Protein AF-A0A950LFS1-F1 (afdb_monomer_lite)

pLDDT: mean 79.21, std 13.59, range [37.94, 91.94]

Sequence (141 aa):
MPGLRPQPICFVEDFALILSGLWSAIAPWGPKAGADQPIVAQAMKRVNRLRLRFLALVAAFRAGRLRPPRPARHGSGAKGNRPKPVRLPSKFGWMLRYGSEVACRRSQLEHWLTTDADAAAFIAEVPQSRRILRPLCHMLG

Radius of gyration: 17.18 Å; chains: 1; bounding box: 36×44×48 Å

Foldseek 3Di:
DPDDDQQDPPLLVLVVVLLVLLLVLLVVCCVVVVVCNLQSVVVSVLSVVLNVVLVVCVVCVSVVNNDDPDPPPPPPDDPDPDPDRDDHDQAFQQLPVSDVSLLVSLVSVVCSCPPPPSNVVCCVVDVVNVVSCVVVNRNRD

Structure (mmCIF, N/CA/C/O backbone):
data_AF-A0A950LFS1-F1
#
_entry.id   AF-A0A950LFS1-F1
#
loop_
_atom_site.group_PDB
_atom_site.id
_atom_site.type_symbol
_atom_site.label_atom_id
_atom_site.label_alt_id
_atom_site.label_comp_id
_atom_site.label_asym_id
_atom_site.label_entity_id
_atom_site.label_seq_id
_atom_site.pdbx_PDB_ins_code
_atom_site.Cartn_x
_atom_site.Cartn_y
_atom_site.Cartn_z
_atom_site.occupancy
_atom_site.B_iso_or_equiv
_atom_site.auth_seq_id
_atom_site.auth_comp_id
_atom_site.auth_asym_id
_atom_site.auth_atom_id
_atom_site.pdbx_PDB_model_num
ATOM 1 N N . MET A 1 1 ? -16.156 4.025 27.389 1.00 37.94 1 MET A N 1
ATOM 2 C CA . MET A 1 1 ? -16.332 3.189 26.183 1.00 37.94 1 MET A CA 1
ATOM 3 C C . MET A 1 1 ? -16.557 4.129 25.005 1.00 37.94 1 MET A C 1
ATOM 5 O O . MET A 1 1 ? -17.670 4.623 24.880 1.00 37.94 1 MET A O 1
ATOM 9 N N . PRO A 1 2 ? -15.529 4.499 24.221 1.00 44.12 2 PRO A N 1
ATOM 10 C CA . PRO A 1 2 ? -15.734 5.365 23.065 1.00 44.12 2 PRO A CA 1
ATOM 11 C C . PRO A 1 2 ? -16.446 4.551 21.982 1.00 44.12 2 PRO A C 1
ATOM 13 O O . PRO A 1 2 ? -15.994 3.464 21.628 1.00 44.12 2 PRO A O 1
ATOM 16 N N . GLY A 1 3 ? -17.595 5.043 21.521 1.00 42.25 3 GLY A N 1
ATOM 17 C CA . GLY A 1 3 ? -18.412 4.378 20.513 1.00 42.25 3 GLY A CA 1
ATOM 18 C C . GLY A 1 3 ? -17.652 4.226 19.200 1.00 42.25 3 GLY A C 1
ATOM 19 O O . GLY A 1 3 ? -17.192 5.216 18.631 1.00 42.25 3 GLY A O 1
ATOM 20 N N . LEU A 1 4 ? -17.547 2.984 18.715 1.00 49.19 4 LEU A N 1
ATOM 21 C CA . LEU A 1 4 ? -17.155 2.704 17.340 1.00 49.19 4 LEU A CA 1
ATOM 22 C C . LEU A 1 4 ? -18.187 3.365 16.424 1.00 49.19 4 LEU A C 1
ATOM 24 O O . LEU A 1 4 ? -19.283 2.837 16.232 1.00 49.19 4 LEU A O 1
ATOM 28 N N . ARG A 1 5 ? -17.844 4.523 15.853 1.00 52.50 5 ARG A N 1
ATOM 29 C CA . ARG A 1 5 ? -18.562 4.998 14.673 1.00 52.50 5 ARG A CA 1
ATOM 30 C C . ARG A 1 5 ? -18.397 3.929 13.587 1.00 52.50 5 ARG A C 1
ATOM 32 O O . ARG A 1 5 ? -17.291 3.399 13.438 1.00 52.50 5 ARG A O 1
ATOM 39 N N . PRO A 1 6 ? -19.456 3.577 12.842 1.00 51.97 6 PRO A N 1
ATOM 40 C CA . PRO A 1 6 ? -19.291 2.786 11.635 1.00 51.97 6 PRO A CA 1
ATOM 41 C C . PRO A 1 6 ? -18.352 3.567 10.712 1.00 51.97 6 PRO A C 1
ATOM 43 O O . PRO A 1 6 ? -18.730 4.604 10.177 1.00 51.97 6 PRO A O 1
ATOM 46 N N . GLN A 1 7 ? -17.100 3.115 10.607 1.00 57.00 7 GLN A N 1
ATOM 47 C CA . GLN A 1 7 ? -16.108 3.771 9.761 1.00 57.00 7 GLN A CA 1
ATOM 48 C C . GLN A 1 7 ? -16.649 3.805 8.326 1.00 57.00 7 GLN A C 1
ATOM 50 O O . GLN A 1 7 ? -17.068 2.744 7.833 1.00 57.00 7 GLN A O 1
ATOM 55 N N . PRO A 1 8 ? -16.646 4.960 7.646 1.00 56.38 8 PRO A N 1
ATOM 56 C CA . PRO A 1 8 ? -17.208 5.069 6.312 1.00 56.38 8 PRO A CA 1
ATOM 57 C C . PRO A 1 8 ? -16.494 4.130 5.335 1.00 56.38 8 PRO A C 1
ATOM 59 O O . PRO A 1 8 ? -15.332 3.745 5.492 1.00 56.38 8 PRO A O 1
ATOM 62 N N . ILE A 1 9 ? -17.239 3.680 4.329 1.00 65.06 9 ILE A N 1
ATOM 63 C CA . ILE A 1 9 ? -16.762 2.725 3.322 1.00 65.06 9 ILE A CA 1
ATOM 64 C C . ILE A 1 9 ? -15.709 3.385 2.403 1.00 65.06 9 ILE A C 1
ATOM 66 O O . ILE A 1 9 ? -14.797 2.697 1.942 1.00 65.06 9 ILE A O 1
ATOM 70 N N . CYS A 1 10 ? -15.761 4.717 2.288 1.00 74.50 10 CYS A N 1
ATOM 71 C CA . CYS A 1 10 ? -1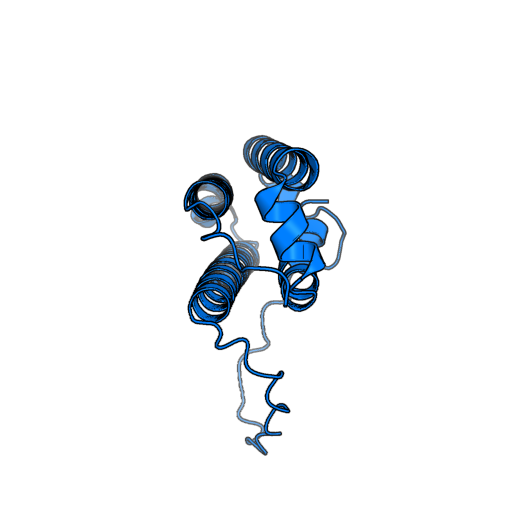4.988 5.562 1.375 1.00 74.50 10 CYS A CA 1
ATOM 72 C C . CYS A 1 10 ? -13.466 5.355 1.456 1.00 74.50 10 CYS A C 1
ATOM 74 O O . CYS A 1 10 ? -12.857 4.965 0.464 1.00 74.50 10 CYS A O 1
ATOM 76 N N . PHE A 1 11 ? -12.847 5.472 2.641 1.00 83.25 11 PHE A N 1
ATOM 77 C CA . PHE A 1 11 ? -11.377 5.424 2.749 1.00 83.25 11 PHE A CA 1
ATOM 78 C C . PHE A 1 11 ? -10.767 4.091 2.267 1.00 83.25 11 PHE A C 1
ATOM 80 O O . PHE A 1 11 ? -9.619 4.024 1.822 1.00 83.25 11 PHE A O 1
ATOM 87 N N . VAL A 1 12 ? -11.530 2.996 2.357 1.00 84.81 12 VAL A N 1
ATOM 88 C CA . VAL A 1 12 ? -11.095 1.659 1.921 1.00 84.81 12 VAL A CA 1
ATOM 89 C C . VAL A 1 12 ? -11.192 1.525 0.405 1.00 84.81 12 VAL A C 1
ATOM 91 O O . VAL A 1 12 ? -10.339 0.877 -0.207 1.00 84.81 12 VAL A O 1
ATOM 94 N N . GLU A 1 13 ? -12.223 2.125 -0.189 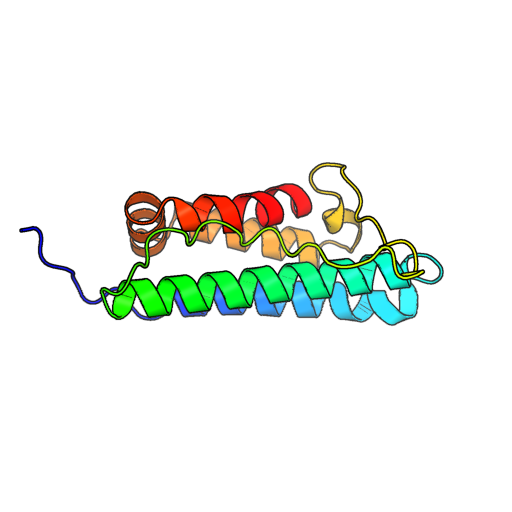1.00 85.06 13 GLU A N 1
ATOM 95 C CA . GLU A 1 13 ? -12.421 2.185 -1.636 1.00 85.06 13 GLU A CA 1
ATOM 96 C C . GLU A 1 13 ? -11.338 3.047 -2.284 1.00 85.06 13 GLU A C 1
ATOM 98 O O . GLU A 1 13 ? -10.686 2.577 -3.216 1.00 85.06 13 GLU A O 1
ATOM 103 N N . ASP A 1 14 ? -11.037 4.216 -1.714 1.00 87.06 14 ASP A N 1
ATOM 104 C CA . ASP A 1 14 ? -9.960 5.097 -2.176 1.00 87.06 14 ASP A CA 1
ATOM 105 C C . ASP A 1 14 ? -8.604 4.385 -2.155 1.00 87.06 14 ASP A C 1
ATOM 107 O O . ASP A 1 14 ? -7.879 4.348 -3.155 1.00 87.06 14 ASP A O 1
ATOM 111 N N . PHE A 1 15 ? -8.283 3.697 -1.057 1.00 86.31 15 PHE A N 1
ATOM 112 C CA . PHE A 1 15 ? -7.067 2.890 -0.974 1.00 86.31 15 PHE A CA 1
ATOM 113 C C . PHE A 1 15 ? -7.032 1.760 -2.019 1.00 86.31 15 PHE A C 1
ATOM 115 O O . PHE A 1 15 ? -5.992 1.482 -2.631 1.00 86.31 15 PHE A O 1
ATOM 122 N N . ALA A 1 16 ? -8.165 1.088 -2.247 1.00 86.44 16 ALA A N 1
ATOM 123 C CA . ALA A 1 16 ? -8.271 0.033 -3.249 1.00 86.44 16 ALA A CA 1
ATOM 124 C C . ALA A 1 16 ? -8.118 0.575 -4.679 1.00 86.44 16 ALA A C 1
ATOM 126 O O . ALA A 1 16 ? -7.491 -0.098 -5.508 1.00 86.44 16 ALA A O 1
ATOM 127 N N . LEU A 1 17 ? -8.633 1.774 -4.962 1.00 88.00 17 LEU A N 1
ATOM 128 C CA . LEU A 1 17 ? -8.472 2.479 -6.232 1.00 88.00 17 LEU A CA 1
ATOM 129 C C . LEU A 1 17 ? -7.014 2.878 -6.462 1.00 88.00 17 LEU A C 1
ATOM 131 O O . LEU A 1 17 ? -6.476 2.581 -7.528 1.00 88.00 17 LEU A O 1
ATOM 135 N N . ILE A 1 18 ? -6.337 3.436 -5.454 1.00 90.19 18 ILE A N 1
ATOM 136 C CA . ILE A 1 18 ? -4.910 3.793 -5.531 1.00 90.19 18 ILE A CA 1
ATOM 137 C C . ILE A 1 18 ? -4.065 2.561 -5.867 1.00 90.19 18 ILE A C 1
ATOM 139 O O . ILE A 1 18 ? -3.247 2.593 -6.790 1.00 90.19 18 ILE A O 1
ATOM 143 N N . LEU A 1 19 ? -4.280 1.441 -5.167 1.00 86.44 19 LEU A N 1
ATOM 144 C CA . LEU A 1 19 ? -3.526 0.210 -5.420 1.00 86.44 19 LEU A CA 1
ATOM 145 C C . LEU A 1 19 ? -3.877 -0.462 -6.749 1.00 86.44 19 LEU A C 1
ATOM 147 O O . LEU A 1 19 ? -3.001 -1.069 -7.366 1.00 86.44 19 LEU A O 1
ATOM 151 N N . SER A 1 20 ? -5.127 -0.365 -7.201 1.00 86.44 20 SER A N 1
ATOM 152 C CA . SER A 1 20 ? -5.523 -0.861 -8.525 1.00 86.44 20 SER A CA 1
ATOM 153 C C . SER A 1 20 ? -4.903 -0.003 -9.629 1.00 86.44 20 SER A C 1
ATOM 155 O O . SER A 1 20 ? -4.360 -0.540 -10.588 1.00 86.44 20 SER A O 1
ATOM 157 N N . GLY A 1 21 ? -4.868 1.317 -9.448 1.00 87.50 21 GLY A N 1
ATOM 158 C CA . GLY A 1 21 ? -4.166 2.236 -10.336 1.00 87.50 21 GLY A CA 1
ATOM 159 C C . GLY A 1 21 ? -2.655 1.997 -10.365 1.00 87.50 21 GLY A C 1
ATOM 160 O O . GLY A 1 21 ? -2.052 2.054 -11.433 1.00 87.50 21 GLY A O 1
ATOM 161 N N . LEU A 1 22 ? -2.040 1.670 -9.222 1.00 88.19 22 LEU A N 1
ATOM 162 C CA . LEU A 1 22 ? -0.628 1.280 -9.148 1.00 88.19 22 LEU A CA 1
ATOM 163 C C . LEU A 1 22 ? -0.365 -0.037 -9.887 1.00 88.19 22 LEU A C 1
ATOM 165 O O . LEU A 1 22 ? 0.639 -0.167 -10.582 1.00 88.19 22 LEU A O 1
ATOM 169 N N . TRP A 1 23 ? -1.270 -1.010 -9.761 1.00 85.38 23 TRP A N 1
ATOM 170 C CA . TRP A 1 23 ? -1.193 -2.255 -10.521 1.00 85.38 23 TRP A CA 1
ATOM 171 C C . TRP A 1 23 ? -1.240 -1.990 -12.029 1.00 85.38 23 TRP A C 1
ATOM 173 O O . TRP A 1 23 ? -0.375 -2.479 -12.756 1.00 85.38 23 TRP A O 1
ATOM 183 N N . SER A 1 24 ? -2.196 -1.178 -12.487 1.00 86.38 24 SER A N 1
ATOM 184 C CA . SER A 1 24 ? -2.334 -0.808 -13.900 1.00 86.38 24 SER A CA 1
ATOM 185 C C . SER A 1 24 ? -1.128 -0.038 -14.438 1.00 86.38 24 SER A C 1
ATOM 187 O O . SER A 1 24 ? -0.761 -0.253 -15.584 1.00 86.38 24 SER A O 1
ATOM 189 N N . ALA A 1 25 ? -0.465 0.779 -13.614 1.00 86.81 25 ALA A N 1
ATOM 190 C CA . ALA A 1 25 ? 0.753 1.491 -14.006 1.00 86.81 25 ALA A CA 1
ATOM 191 C C . ALA A 1 25 ? 1.963 0.556 -14.193 1.00 86.81 25 ALA A C 1
ATOM 193 O O . ALA A 1 25 ? 2.846 0.811 -15.009 1.00 86.81 25 ALA A O 1
ATOM 194 N N . ILE A 1 26 ? 2.021 -0.547 -13.437 1.00 83.00 26 ILE A N 1
ATOM 195 C CA . ILE A 1 26 ? 3.145 -1.498 -13.462 1.00 83.00 26 ILE A CA 1
ATOM 196 C C . ILE A 1 26 ? 2.922 -2.611 -14.496 1.00 83.00 26 ILE A C 1
ATOM 198 O O . ILE A 1 26 ? 3.884 -3.091 -15.097 1.00 83.00 26 ILE A O 1
ATOM 202 N N . ALA A 1 27 ? 1.677 -3.033 -14.728 1.00 82.06 27 ALA A N 1
ATOM 203 C CA . ALA A 1 27 ? 1.353 -4.161 -15.603 1.00 82.06 27 ALA A CA 1
ATOM 204 C C . ALA A 1 27 ? 1.942 -4.057 -17.034 1.00 82.06 27 ALA A C 1
ATOM 206 O O . ALA A 1 27 ? 2.493 -5.060 -17.503 1.00 82.06 27 ALA A O 1
ATOM 207 N N . PRO A 1 28 ? 1.946 -2.884 -17.705 1.00 84.88 28 PRO A N 1
ATOM 208 C CA . PRO A 1 28 ? 2.544 -2.721 -19.033 1.00 84.88 28 PRO A CA 1
ATOM 209 C C .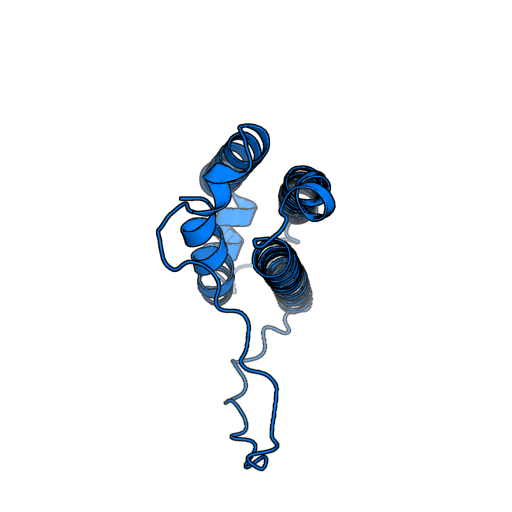 PRO A 1 28 ? 4.054 -2.979 -19.075 1.00 84.88 28 PRO A C 1
ATOM 211 O O . PRO A 1 28 ? 4.603 -3.251 -20.144 1.00 84.88 28 PRO A O 1
ATOM 214 N N . TRP A 1 29 ? 4.738 -2.904 -17.930 1.00 79.38 29 TRP A N 1
ATOM 215 C CA . TRP A 1 29 ? 6.174 -3.150 -17.837 1.00 79.38 29 TRP A CA 1
ATOM 216 C C . TRP A 1 29 ? 6.513 -4.634 -17.812 1.00 79.38 29 TRP A C 1
ATOM 218 O O . TRP A 1 29 ? 7.633 -4.982 -18.151 1.00 79.38 29 TRP A O 1
ATOM 228 N N . GLY A 1 30 ? 5.578 -5.527 -17.473 1.00 75.75 30 GLY A N 1
ATOM 229 C CA . GLY A 1 30 ? 5.837 -6.970 -17.417 1.00 75.75 30 GLY A CA 1
ATOM 230 C C . GLY A 1 30 ? 6.427 -7.537 -18.719 1.00 75.75 30 GLY A C 1
ATOM 231 O O . GLY A 1 30 ? 7.510 -8.118 -18.673 1.00 75.75 30 GLY A O 1
ATOM 232 N N . PRO A 1 31 ? 5.772 -7.337 -19.879 1.00 71.94 31 PRO A N 1
ATOM 233 C CA . PRO A 1 31 ? 6.296 -7.768 -21.178 1.00 71.94 31 PRO A CA 1
ATOM 234 C C . PRO A 1 31 ? 7.545 -6.991 -21.622 1.00 71.94 31 PRO A C 1
ATOM 236 O O . PRO A 1 31 ? 8.391 -7.536 -22.322 1.00 71.94 31 PRO A O 1
ATOM 239 N N . LYS A 1 32 ? 7.673 -5.722 -21.208 1.00 72.06 32 LYS A N 1
ATOM 240 C CA . LYS A 1 32 ? 8.763 -4.810 -21.609 1.00 72.06 32 LYS A CA 1
ATOM 241 C C . LYS A 1 32 ? 10.024 -4.938 -20.744 1.00 72.06 32 LYS A C 1
ATOM 243 O O . LYS A 1 32 ? 11.056 -4.376 -21.087 1.00 72.06 32 LYS A O 1
ATOM 248 N N . ALA A 1 33 ? 9.945 -5.642 -19.616 1.00 65.31 33 ALA A N 1
ATOM 249 C CA . ALA A 1 33 ? 10.993 -5.657 -18.601 1.00 65.31 33 ALA A CA 1
ATOM 250 C C . ALA A 1 33 ? 12.182 -6.569 -18.936 1.00 65.31 33 ALA A C 1
ATOM 252 O O . ALA A 1 33 ? 13.209 -6.462 -18.271 1.00 65.31 33 ALA A O 1
ATOM 253 N N . GLY A 1 34 ? 12.080 -7.465 -19.924 1.00 77.12 34 GLY A N 1
ATOM 254 C CA . GLY A 1 34 ? 13.165 -8.395 -20.260 1.00 77.12 34 GLY A CA 1
ATOM 255 C C . GLY A 1 34 ? 13.676 -9.138 -19.017 1.00 77.12 34 GLY A C 1
ATOM 256 O O . GLY A 1 34 ? 12.910 -9.818 -18.335 1.00 77.12 34 GLY A O 1
ATOM 257 N N . ALA A 1 35 ? 14.951 -8.944 -18.667 1.00 71.81 35 ALA A N 1
ATOM 258 C CA . ALA A 1 35 ? 15.571 -9.525 -17.470 1.00 71.81 35 ALA A CA 1
ATOM 259 C C . ALA A 1 35 ? 14.933 -9.083 -16.129 1.00 71.81 35 ALA A C 1
ATOM 261 O O . ALA A 1 35 ? 15.047 -9.797 -15.132 1.00 71.81 35 ALA A O 1
ATOM 262 N N . ASP A 1 36 ? 14.215 -7.955 -16.097 1.00 74.94 36 ASP A N 1
ATOM 263 C CA . ASP A 1 36 ? 13.519 -7.433 -14.912 1.00 74.94 36 ASP A CA 1
ATOM 264 C C . ASP A 1 36 ? 12.104 -8.015 -14.730 1.00 74.94 36 ASP A C 1
ATOM 266 O O . ASP A 1 36 ? 11.464 -7.780 -13.700 1.00 74.94 36 ASP A O 1
ATOM 270 N N . GLN A 1 37 ? 11.599 -8.813 -15.679 1.00 80.62 37 GLN A N 1
ATOM 271 C CA . GLN A 1 37 ? 10.293 -9.476 -15.587 1.00 80.62 37 GLN A CA 1
ATOM 272 C C . GLN A 1 37 ? 10.058 -10.212 -14.248 1.00 80.62 37 GLN A C 1
ATOM 274 O O . GLN A 1 37 ? 8.998 -10.008 -13.642 1.00 80.62 37 GLN A O 1
ATOM 279 N N . PRO A 1 38 ? 11.004 -11.013 -13.705 1.00 83.44 38 PRO A N 1
ATOM 280 C CA . PRO A 1 38 ? 10.835 -11.626 -12.387 1.00 83.44 38 PRO A CA 1
ATOM 281 C C . PRO A 1 38 ? 10.697 -10.599 -11.254 1.00 83.44 38 PRO A C 1
ATOM 283 O O . PRO A 1 38 ? 9.940 -10.835 -10.308 1.00 83.44 38 PRO A O 1
ATOM 286 N N . ILE A 1 39 ? 11.384 -9.454 -11.337 1.00 85.75 39 ILE A N 1
ATOM 287 C CA . ILE A 1 39 ? 11.293 -8.372 -10.346 1.00 85.75 39 ILE A CA 1
ATOM 288 C C . ILE A 1 39 ? 9.911 -7.724 -10.413 1.00 85.75 39 ILE A C 1
ATOM 290 O O . ILE A 1 39 ? 9.267 -7.571 -9.375 1.00 85.75 39 ILE A O 1
ATOM 294 N N . VAL A 1 40 ? 9.426 -7.398 -11.615 1.00 83.69 40 VAL A N 1
ATOM 295 C CA . VAL A 1 40 ? 8.086 -6.828 -11.831 1.00 83.69 40 VAL A CA 1
ATOM 296 C C . VAL A 1 40 ? 7.005 -7.780 -11.313 1.00 83.69 40 VAL A C 1
ATOM 298 O O . VAL A 1 40 ? 6.151 -7.379 -10.520 1.00 83.69 40 VAL A O 1
ATOM 301 N N . ALA A 1 41 ? 7.082 -9.067 -11.660 1.00 84.62 41 ALA A N 1
ATOM 302 C CA . ALA A 1 41 ? 6.137 -10.077 -11.189 1.00 84.62 41 ALA A CA 1
ATOM 303 C C . ALA A 1 41 ? 6.157 -10.226 -9.657 1.00 84.62 41 ALA A C 1
ATOM 305 O O . ALA A 1 41 ? 5.106 -10.316 -9.014 1.00 84.62 41 ALA A O 1
ATOM 306 N N . GLN A 1 42 ? 7.345 -10.225 -9.046 1.00 87.31 42 GLN A N 1
ATOM 307 C CA . GLN A 1 42 ? 7.485 -10.294 -7.593 1.00 87.31 42 GLN A CA 1
ATOM 308 C C . GLN A 1 42 ? 6.949 -9.029 -6.904 1.00 87.31 42 GLN A C 1
ATOM 310 O O . GLN A 1 42 ? 6.363 -9.117 -5.820 1.00 87.31 42 GLN A O 1
ATOM 315 N N . ALA A 1 43 ? 7.108 -7.863 -7.529 1.00 86.25 43 ALA A N 1
ATOM 316 C CA . ALA A 1 43 ? 6.609 -6.593 -7.022 1.00 86.25 43 ALA A CA 1
ATOM 317 C C . ALA A 1 43 ? 5.082 -6.565 -7.036 1.00 86.25 43 ALA A C 1
ATOM 319 O O . ALA A 1 43 ? 4.471 -6.295 -6.003 1.00 86.25 43 ALA A O 1
ATOM 320 N N . MET A 1 44 ? 4.472 -6.968 -8.153 1.00 85.81 44 MET A N 1
ATOM 321 C CA . MET A 1 44 ? 3.023 -7.127 -8.278 1.00 85.81 44 MET A CA 1
ATOM 322 C C . MET A 1 44 ? 2.475 -8.092 -7.219 1.00 85.81 44 MET A C 1
ATOM 324 O O . MET A 1 44 ? 1.560 -7.743 -6.469 1.00 85.81 44 MET A O 1
ATOM 328 N N . LYS A 1 45 ? 3.093 -9.271 -7.048 1.00 88.00 45 LYS A N 1
ATOM 329 C CA . LYS A 1 45 ? 2.717 -10.221 -5.982 1.00 88.00 45 LYS A CA 1
ATOM 330 C C . LYS A 1 45 ? 2.785 -9.588 -4.592 1.00 88.00 45 LYS A C 1
ATOM 332 O O . LYS A 1 45 ? 1.917 -9.848 -3.755 1.00 88.00 45 LYS A O 1
ATOM 337 N N . ARG A 1 46 ? 3.807 -8.770 -4.325 1.00 87.50 46 ARG A N 1
ATOM 338 C CA . ARG A 1 46 ? 3.963 -8.078 -3.041 1.00 87.50 46 ARG A CA 1
ATOM 339 C C . ARG A 1 46 ? 2.883 -7.018 -2.840 1.00 87.50 46 ARG A C 1
ATOM 341 O O . ARG A 1 46 ? 2.262 -7.033 -1.783 1.00 87.50 46 ARG A O 1
ATOM 348 N N . VAL A 1 47 ? 2.624 -6.164 -3.830 1.00 86.81 47 VAL A N 1
ATOM 349 C CA . VAL A 1 47 ? 1.573 -5.132 -3.778 1.00 86.81 47 VAL A CA 1
ATOM 350 C C . VAL A 1 47 ? 0.202 -5.772 -3.547 1.00 86.81 47 VAL A C 1
ATOM 352 O O . VAL A 1 47 ? -0.495 -5.387 -2.610 1.00 86.81 47 VAL A O 1
ATOM 355 N N . ASN A 1 48 ? -0.145 -6.825 -4.293 1.00 87.56 48 ASN A N 1
ATOM 356 C CA . ASN A 1 48 ? -1.418 -7.523 -4.102 1.00 87.56 48 ASN A CA 1
ATOM 357 C C . ASN A 1 48 ? -1.523 -8.178 -2.716 1.00 87.56 48 ASN A C 1
ATOM 359 O O . ASN A 1 48 ? -2.551 -8.094 -2.049 1.00 87.56 48 ASN A O 1
ATOM 363 N N . ARG A 1 49 ? -0.436 -8.778 -2.214 1.00 87.88 49 ARG A N 1
ATOM 364 C CA . ARG A 1 49 ? -0.417 -9.318 -0.847 1.00 87.88 49 ARG A CA 1
ATOM 365 C C . ARG A 1 49 ? -0.647 -8.225 0.199 1.00 87.88 49 ARG A C 1
ATOM 367 O O . ARG A 1 49 ? -1.333 -8.483 1.183 1.00 87.88 49 ARG A O 1
ATOM 374 N N . LEU A 1 50 ? -0.074 -7.034 0.021 1.00 86.94 50 LEU A N 1
ATOM 375 C CA . LEU A 1 50 ? -0.299 -5.906 0.929 1.00 86.94 50 LEU A CA 1
ATOM 376 C C . LEU A 1 50 ? -1.755 -5.430 0.867 1.00 86.94 50 LEU A C 1
ATOM 378 O O . LEU A 1 50 ? -2.365 -5.289 1.924 1.00 86.94 50 LEU A O 1
ATOM 382 N N . ARG A 1 51 ? -2.332 -5.306 -0.338 1.00 86.12 51 ARG A N 1
ATOM 383 C CA . ARG A 1 51 ? -3.758 -5.001 -0.551 1.00 86.12 51 ARG A CA 1
ATOM 384 C C . ARG A 1 51 ? -4.657 -5.966 0.214 1.00 86.12 51 ARG A C 1
ATOM 386 O O . ARG A 1 51 ? -5.452 -5.542 1.044 1.00 86.12 51 ARG A O 1
ATOM 393 N N . LEU A 1 52 ? -4.499 -7.269 -0.022 1.00 87.69 52 LEU 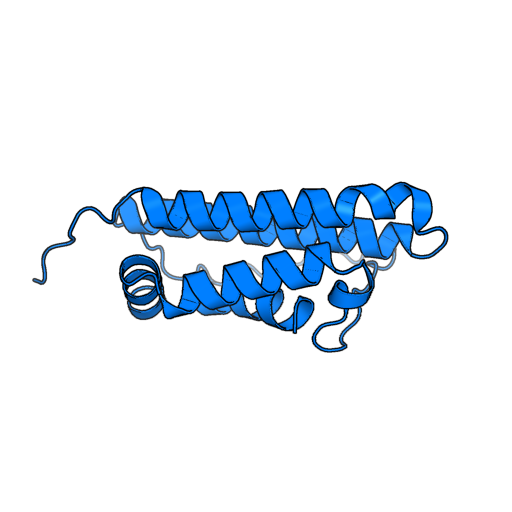A N 1
ATOM 394 C CA . LEU A 1 52 ? -5.326 -8.300 0.610 1.00 87.69 52 LEU A CA 1
ATOM 395 C C . LEU A 1 52 ? -5.187 -8.289 2.135 1.00 87.69 52 LEU A C 1
ATOM 397 O O . LEU A 1 52 ? -6.177 -8.431 2.848 1.00 87.69 52 LEU A O 1
ATOM 401 N N . ARG A 1 53 ? -3.970 -8.085 2.654 1.00 88.00 53 ARG A N 1
ATOM 402 C CA . ARG A 1 53 ? -3.741 -7.984 4.102 1.00 88.00 53 ARG A CA 1
ATOM 403 C C . ARG A 1 53 ? -4.381 -6.742 4.706 1.00 88.00 53 ARG A C 1
ATOM 405 O O . ARG A 1 53 ? -4.897 -6.836 5.813 1.00 88.00 53 ARG A O 1
ATOM 412 N N . PHE A 1 54 ? -4.341 -5.610 4.008 1.00 86.25 54 PHE A N 1
ATOM 413 C CA . PHE A 1 54 ? -4.996 -4.385 4.455 1.00 86.25 54 PHE A CA 1
ATOM 414 C C . PHE A 1 54 ? -6.516 -4.566 4.499 1.00 86.25 54 PHE A C 1
ATOM 416 O O . PHE A 1 54 ? -7.116 -4.348 5.546 1.00 86.25 54 PHE A O 1
ATOM 423 N N . LEU A 1 55 ? -7.124 -5.075 3.422 1.00 86.88 55 LEU A N 1
ATOM 424 C CA . LEU A 1 55 ? -8.566 -5.342 3.367 1.00 86.88 55 LEU A CA 1
ATOM 425 C C . LEU A 1 55 ? -9.011 -6.335 4.448 1.00 86.88 55 LEU A C 1
ATOM 427 O O . LEU A 1 55 ? -10.009 -6.106 5.125 1.00 86.88 55 LEU A O 1
ATOM 431 N N . ALA A 1 56 ? -8.243 -7.405 4.668 1.00 87.50 56 ALA A N 1
ATOM 432 C CA . ALA A 1 56 ? -8.519 -8.358 5.740 1.00 87.50 56 ALA A CA 1
ATOM 433 C C . ALA A 1 56 ? -8.420 -7.716 7.135 1.00 87.50 56 ALA A C 1
ATOM 435 O O . ALA A 1 56 ? -9.203 -8.055 8.021 1.00 87.50 56 ALA A O 1
ATOM 436 N N . LEU A 1 57 ? -7.478 -6.788 7.338 1.00 87.00 57 LEU A N 1
ATOM 437 C CA . LEU A 1 57 ? -7.320 -6.067 8.601 1.00 87.00 57 LEU A CA 1
ATOM 438 C C . LEU A 1 57 ? -8.488 -5.106 8.851 1.00 87.00 57 LEU A C 1
ATOM 440 O O . LEU A 1 57 ? -9.027 -5.097 9.953 1.00 87.00 57 LEU A O 1
ATOM 444 N N . VAL A 1 58 ? -8.917 -4.361 7.830 1.00 85.69 58 VAL A N 1
ATOM 445 C CA . VAL A 1 58 ? -10.119 -3.515 7.882 1.00 85.69 58 VAL A CA 1
ATOM 446 C C . VAL A 1 58 ? -11.355 -4.363 8.187 1.00 85.69 58 VAL A C 1
ATOM 448 O O . VAL A 1 58 ? -12.129 -4.015 9.074 1.00 85.69 58 VAL A O 1
ATOM 451 N N . ALA A 1 59 ? -11.535 -5.498 7.505 1.00 85.75 59 ALA A N 1
ATOM 452 C CA . ALA A 1 59 ? -12.662 -6.396 7.750 1.00 85.75 59 ALA A CA 1
ATOM 453 C C . ALA A 1 59 ? -12.659 -6.942 9.189 1.00 85.75 59 ALA A C 1
ATOM 455 O O . ALA A 1 59 ? -13.698 -6.968 9.847 1.00 85.75 59 ALA A O 1
ATOM 456 N N . ALA A 1 60 ? -11.489 -7.331 9.709 1.00 84.00 60 ALA A N 1
ATOM 457 C CA . ALA A 1 60 ? -11.342 -7.779 11.092 1.00 84.00 60 ALA A CA 1
ATOM 458 C C . ALA A 1 60 ? -11.631 -6.658 12.101 1.00 84.00 60 ALA A C 1
ATOM 460 O O . ALA A 1 60 ? -12.279 -6.911 13.114 1.00 84.00 60 ALA A O 1
ATOM 461 N N . PHE A 1 61 ? -11.183 -5.434 11.815 1.00 83.88 61 PHE A N 1
ATOM 462 C CA . PHE A 1 61 ? -11.460 -4.254 12.629 1.00 83.88 61 PHE A CA 1
ATOM 463 C C . PHE A 1 61 ? -12.956 -3.933 12.676 1.00 83.88 61 PHE A C 1
ATOM 465 O O . PHE A 1 61 ? -13.521 -3.845 13.761 1.00 83.88 61 PHE A O 1
ATOM 472 N N . ARG A 1 62 ? -13.622 -3.879 11.515 1.00 81.62 62 ARG A N 1
ATOM 473 C CA . ARG A 1 62 ? -15.075 -3.661 11.409 1.00 81.62 62 ARG A CA 1
ATOM 474 C C . ARG A 1 62 ? -15.887 -4.736 12.127 1.00 81.62 62 ARG A C 1
ATOM 476 O O . ARG A 1 62 ? -16.908 -4.434 12.727 1.00 81.62 62 ARG A O 1
ATOM 483 N N . ALA A 1 63 ? -15.423 -5.983 12.106 1.00 80.19 63 ALA A N 1
ATOM 484 C CA . ALA A 1 63 ? -16.063 -7.075 12.832 1.00 80.19 63 ALA A CA 1
ATOM 485 C C . ALA A 1 63 ? -15.822 -7.031 14.357 1.00 80.19 63 ALA A C 1
ATOM 487 O O . ALA A 1 63 ? -16.281 -7.933 15.054 1.00 80.19 63 ALA A O 1
ATOM 488 N N . GLY A 1 64 ? -15.046 -6.067 14.876 1.00 79.81 64 GLY A N 1
ATOM 489 C CA . GLY A 1 64 ? -14.602 -6.038 16.276 1.00 79.81 64 GLY A CA 1
ATOM 490 C C . GLY A 1 64 ? -13.665 -7.198 16.639 1.00 79.81 64 GLY A C 1
ATOM 491 O O . GLY A 1 64 ? -13.443 -7.496 17.807 1.00 79.81 64 GLY A O 1
ATOM 492 N N . ARG A 1 65 ? -13.117 -7.891 15.634 1.00 75.06 65 ARG A N 1
ATOM 493 C CA . ARG A 1 65 ? -12.324 -9.121 15.762 1.00 75.06 65 ARG A CA 1
ATOM 494 C C . ARG A 1 65 ? -10.849 -8.871 15.478 1.00 75.06 65 ARG A C 1
ATOM 496 O O . ARG A 1 65 ? -10.208 -9.738 14.878 1.00 75.06 65 ARG A O 1
ATOM 503 N N . LEU A 1 66 ? -10.296 -7.718 15.868 1.00 69.50 66 LEU A N 1
ATOM 504 C CA . LEU A 1 66 ? -8.849 -7.491 15.796 1.00 69.50 66 LEU A CA 1
ATOM 505 C C . LEU A 1 66 ? -8.136 -8.585 16.594 1.00 69.50 66 LEU A C 1
ATOM 507 O O . LEU A 1 66 ? -7.980 -8.512 17.810 1.00 69.50 66 LEU A O 1
ATOM 511 N N . ARG A 1 67 ? -7.737 -9.651 15.897 1.00 57.88 67 ARG A N 1
ATOM 512 C CA . ARG A 1 67 ? -7.055 -10.769 16.526 1.00 57.88 67 ARG A CA 1
ATOM 513 C C . ARG A 1 67 ? -5.679 -10.279 16.962 1.00 57.88 67 ARG A C 1
ATOM 515 O O . ARG A 1 67 ? -4.970 -9.675 16.145 1.00 57.88 67 ARG A O 1
ATOM 522 N N . PRO A 1 68 ? -5.255 -10.581 18.199 1.00 54.56 68 PRO A N 1
ATOM 523 C CA . PRO A 1 68 ? -3.866 -10.393 18.567 1.00 54.56 68 PRO A CA 1
ATOM 524 C C . PRO A 1 68 ? -2.986 -11.164 17.569 1.00 54.56 68 PRO A C 1
ATOM 526 O O . PRO A 1 68 ? -3.391 -12.231 17.083 1.00 54.56 68 PRO A O 1
ATOM 529 N N . PRO A 1 69 ? -1.817 -10.614 17.193 1.00 54.50 69 PRO A N 1
ATOM 530 C CA . PRO A 1 69 ? -0.951 -11.236 16.206 1.00 54.50 69 PRO A CA 1
ATOM 531 C C . PRO A 1 69 ? -0.607 -12.646 16.682 1.00 54.50 69 PRO A C 1
ATOM 533 O O . PRO A 1 69 ? 0.037 -12.828 17.712 1.00 54.50 69 PRO A O 1
ATOM 536 N N . ARG A 1 70 ? -1.081 -13.655 15.943 1.00 52.00 70 ARG A N 1
ATOM 537 C CA . ARG A 1 70 ? -0.800 -15.051 16.268 1.00 52.00 70 ARG A CA 1
ATOM 538 C C . ARG A 1 70 ? 0.715 -15.248 16.143 1.00 52.00 70 ARG A C 1
ATOM 540 O O . ARG A 1 70 ? 1.245 -14.917 15.077 1.00 52.00 70 ARG A O 1
ATOM 547 N N . PRO A 1 71 ? 1.412 -15.751 17.178 1.00 43.69 71 PRO A N 1
ATOM 548 C CA . PRO A 1 71 ? 2.834 -16.037 17.071 1.00 43.69 71 PRO A CA 1
ATOM 549 C C . PRO A 1 71 ? 3.050 -16.942 15.862 1.00 43.69 71 PRO A C 1
ATOM 551 O O . PRO A 1 71 ? 2.288 -17.890 15.631 1.00 43.69 71 PRO A O 1
ATOM 554 N N . ALA A 1 72 ? 4.032 -16.583 15.036 1.00 51.53 72 ALA A N 1
ATOM 555 C CA . ALA A 1 72 ? 4.376 -17.366 13.866 1.00 51.53 72 ALA A CA 1
ATOM 556 C C . ALA A 1 72 ? 4.702 -18.781 14.347 1.00 51.53 72 ALA A C 1
ATOM 558 O O . ALA A 1 72 ? 5.642 -18.975 15.114 1.00 51.53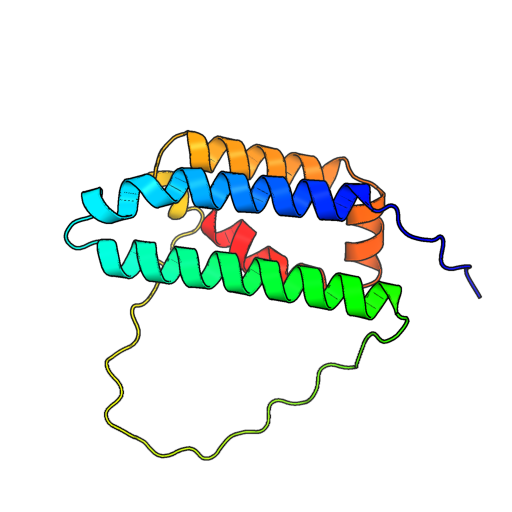 72 ALA A O 1
ATOM 559 N N . ARG A 1 73 ? 3.914 -19.773 13.921 1.00 52.56 73 ARG A N 1
ATOM 560 C CA . ARG A 1 73 ? 4.330 -21.165 14.065 1.00 52.56 73 ARG A CA 1
ATOM 561 C C . ARG A 1 73 ? 5.628 -21.285 13.276 1.00 52.56 73 ARG A C 1
ATOM 563 O O . ARG A 1 73 ? 5.605 -21.144 12.052 1.00 52.56 73 ARG A O 1
ATOM 570 N N . HIS A 1 74 ? 6.743 -21.487 13.973 1.00 48.12 74 HIS A N 1
ATOM 571 C CA . HIS A 1 74 ? 7.967 -21.973 13.358 1.00 48.12 74 HIS A CA 1
ATOM 572 C C . HIS A 1 74 ? 7.637 -23.339 12.763 1.00 48.12 74 HIS A C 1
ATOM 574 O O . HIS A 1 74 ? 7.652 -24.357 13.444 1.00 48.12 74 HIS A O 1
ATOM 580 N N . GLY A 1 75 ? 7.237 -23.342 11.493 1.00 48.22 75 GLY A N 1
ATOM 581 C CA . GLY A 1 75 ? 7.178 -24.557 10.710 1.00 48.22 75 GLY A CA 1
ATOM 582 C C . GLY A 1 75 ? 8.608 -25.039 10.542 1.00 48.22 75 GLY A C 1
ATOM 583 O O . GLY A 1 75 ? 9.369 -24.454 9.771 1.00 48.22 75 GLY A O 1
ATOM 584 N N . SER A 1 76 ? 8.972 -26.080 11.281 1.00 61.28 76 SER A N 1
ATOM 585 C CA . SER A 1 76 ? 10.083 -26.971 10.971 1.00 61.28 76 SER A CA 1
ATOM 586 C C . SER A 1 76 ? 9.777 -27.645 9.628 1.00 61.28 76 SER A C 1
ATOM 588 O O . SER A 1 76 ? 9.220 -28.733 9.557 1.00 61.28 76 SER A O 1
ATOM 590 N N . GLY A 1 77 ? 10.040 -26.931 8.533 1.00 49.41 77 GLY A N 1
ATOM 591 C CA . GLY A 1 77 ? 9.763 -27.376 7.172 1.00 49.41 77 GLY A CA 1
ATOM 592 C C . GLY A 1 77 ? 11.059 -27.504 6.388 1.00 49.41 77 GLY A C 1
ATOM 593 O O . GLY A 1 77 ? 11.681 -26.494 6.075 1.00 49.41 77 GLY A O 1
ATOM 594 N N . ALA A 1 78 ? 11.437 -28.754 6.127 1.00 55.00 78 ALA A N 1
ATOM 595 C CA . ALA A 1 78 ? 12.558 -29.259 5.337 1.00 55.00 78 ALA A CA 1
ATOM 596 C C . ALA A 1 78 ? 13.208 -28.280 4.334 1.00 55.00 78 ALA A C 1
ATOM 598 O O . ALA A 1 78 ? 12.527 -27.609 3.554 1.00 55.00 78 ALA A O 1
ATOM 599 N N . LYS A 1 79 ? 14.552 -28.299 4.281 1.00 53.66 79 LYS A N 1
ATOM 600 C CA . LYS A 1 79 ? 15.375 -27.751 3.186 1.00 53.66 79 LYS A CA 1
ATOM 601 C C . LYS A 1 79 ? 15.092 -28.522 1.884 1.00 53.66 79 LYS A C 1
ATOM 603 O O . LYS A 1 79 ? 15.912 -29.297 1.414 1.00 53.66 79 LYS A O 1
ATOM 608 N N . GLY A 1 80 ? 13.912 -28.333 1.306 1.00 56.28 80 GLY A N 1
ATOM 609 C CA . GLY A 1 80 ? 13.661 -28.680 -0.085 1.00 56.28 80 GLY A CA 1
ATOM 610 C C . GLY A 1 80 ? 14.397 -27.687 -0.978 1.00 56.28 80 GLY A C 1
ATOM 611 O O . GLY A 1 80 ? 14.443 -26.496 -0.659 1.00 56.28 80 GLY A O 1
ATOM 612 N N . ASN A 1 81 ? 14.966 -28.181 -2.077 1.00 58.41 81 ASN A N 1
ATOM 613 C CA . ASN A 1 81 ? 15.632 -27.431 -3.144 1.00 58.41 81 ASN A CA 1
ATOM 614 C C . ASN A 1 81 ? 14.664 -26.424 -3.802 1.00 58.41 81 ASN A C 1
ATOM 616 O O . ASN A 1 81 ? 14.163 -26.630 -4.905 1.00 58.41 81 ASN A O 1
ATOM 620 N N . ARG A 1 82 ? 14.294 -25.366 -3.075 1.00 61.47 82 ARG A N 1
ATOM 621 C CA . ARG A 1 82 ? 13.355 -24.352 -3.539 1.00 61.47 82 ARG A CA 1
ATOM 622 C C . ARG A 1 82 ? 14.149 -23.324 -4.344 1.00 61.47 82 ARG A C 1
ATOM 624 O O . ARG A 1 82 ? 15.135 -22.805 -3.813 1.00 61.47 82 ARG A O 1
ATOM 631 N N . PRO A 1 83 ? 13.736 -23.002 -5.582 1.00 62.41 83 PRO A N 1
ATOM 632 C CA . PRO A 1 83 ? 14.428 -22.011 -6.394 1.00 62.41 83 PRO A CA 1
ATOM 633 C C . PRO A 1 83 ? 14.612 -20.707 -5.613 1.00 62.41 83 PRO A C 1
ATOM 635 O O . PRO A 1 83 ? 13.713 -20.265 -4.886 1.00 62.41 83 PRO A O 1
ATOM 638 N N . LYS A 1 84 ? 15.816 -20.132 -5.728 1.00 70.06 84 LYS A N 1
ATOM 639 C CA . LYS A 1 84 ? 16.249 -18.955 -4.967 1.00 70.06 84 LYS A CA 1
ATOM 640 C C . LYS A 1 84 ? 15.208 -17.841 -5.165 1.00 70.06 84 LYS A C 1
ATOM 642 O O . LYS A 1 84 ? 14.917 -17.490 -6.308 1.00 70.06 84 LYS A O 1
ATOM 647 N N . PRO A 1 85 ? 14.603 -17.301 -4.093 1.00 70.25 85 PRO A N 1
ATOM 648 C CA . PRO A 1 85 ? 13.535 -16.324 -4.241 1.00 70.25 85 PRO A CA 1
ATOM 649 C C . PRO A 1 85 ? 14.073 -15.062 -4.916 1.00 70.25 85 PRO A C 1
ATOM 651 O O . PRO A 1 85 ? 15.105 -14.529 -4.500 1.00 70.25 85 PRO A O 1
ATOM 654 N N . VAL A 1 86 ? 13.353 -14.574 -5.931 1.00 80.25 86 VAL A N 1
ATOM 655 C CA . VAL A 1 86 ? 13.635 -13.288 -6.579 1.00 80.25 86 VAL A CA 1
ATOM 656 C C . VAL A 1 86 ? 13.611 -12.201 -5.509 1.00 80.25 86 VAL A C 1
ATOM 658 O O . VAL A 1 86 ? 12.599 -11.996 -4.829 1.00 80.25 86 VAL A O 1
ATOM 661 N N . ARG A 1 87 ? 14.746 -11.526 -5.325 1.00 81.25 87 ARG A N 1
ATOM 662 C CA . ARG A 1 87 ? 14.878 -10.448 -4.346 1.00 81.25 87 ARG A CA 1
ATOM 663 C C . ARG A 1 87 ? 14.444 -9.142 -4.994 1.00 81.25 87 ARG A C 1
ATOM 665 O O . ARG A 1 87 ? 14.939 -8.782 -6.055 1.00 81.25 87 ARG A O 1
ATOM 672 N N . LEU A 1 88 ? 13.512 -8.447 -4.347 1.00 83.50 88 LEU A N 1
ATOM 673 C CA . LEU A 1 88 ? 13.152 -7.094 -4.758 1.00 83.50 88 LEU A CA 1
ATOM 674 C C . LEU A 1 88 ? 14.292 -6.130 -4.415 1.00 83.50 88 LEU A C 1
ATOM 676 O O . LEU A 1 88 ? 14.953 -6.344 -3.392 1.00 83.50 88 LEU A O 1
ATOM 680 N N . PRO A 1 89 ? 14.487 -5.066 -5.211 1.00 86.25 89 PRO A N 1
ATOM 681 C CA . PRO A 1 89 ? 15.427 -4.013 -4.871 1.00 86.25 89 PRO A CA 1
ATOM 682 C C . PRO A 1 89 ? 15.158 -3.458 -3.468 1.00 86.25 89 PRO A C 1
ATOM 684 O O . PRO A 1 89 ? 14.011 -3.276 -3.055 1.00 86.25 89 PRO A O 1
ATOM 687 N N . SER A 1 90 ? 16.236 -3.204 -2.732 1.00 84.38 90 SER A N 1
ATOM 688 C CA . SER A 1 90 ? 16.199 -2.629 -1.386 1.00 84.38 90 SER A CA 1
ATOM 689 C C . SER A 1 90 ? 16.316 -1.107 -1.382 1.00 84.38 90 SER A C 1
ATOM 691 O O . SER A 1 90 ? 16.214 -0.511 -0.318 1.00 84.38 90 SER A O 1
ATOM 693 N N . LYS A 1 91 ? 16.537 -0.467 -2.539 1.00 90.12 91 LYS A N 1
ATOM 694 C CA . LYS A 1 91 ? 16.637 0.993 -2.635 1.00 90.12 91 LYS A CA 1
ATOM 695 C C . LYS A 1 91 ? 15.274 1.630 -2.359 1.00 90.12 91 LYS A C 1
ATOM 697 O O . LYS A 1 91 ? 14.255 1.160 -2.855 1.00 90.12 91 LYS A O 1
ATOM 702 N N . PHE A 1 92 ? 15.254 2.695 -1.571 1.00 88.19 92 PHE A N 1
ATOM 703 C CA . PHE A 1 92 ? 14.055 3.496 -1.340 1.00 88.19 92 PHE A CA 1
ATOM 704 C C . PHE A 1 92 ? 13.520 4.083 -2.657 1.00 88.19 92 PHE A C 1
ATOM 706 O O . PHE A 1 92 ? 14.307 4.522 -3.497 1.00 88.19 92 PHE A O 1
ATOM 713 N N . GLY A 1 93 ? 12.204 4.036 -2.870 1.00 88.50 93 GLY A N 1
ATOM 714 C CA . GLY A 1 93 ? 11.560 4.587 -4.069 1.00 88.50 93 GLY A CA 1
ATOM 715 C C . GLY A 1 93 ? 11.903 3.886 -5.381 1.00 88.50 93 GLY A C 1
ATOM 716 O O . GLY A 1 93 ? 11.671 4.433 -6.456 1.00 88.50 93 GLY A O 1
ATOM 717 N N . TRP A 1 94 ? 12.458 2.672 -5.336 1.00 90.50 94 TRP A N 1
ATOM 718 C CA . TRP A 1 94 ? 12.923 1.973 -6.537 1.00 90.50 94 TRP A CA 1
ATOM 719 C C . TRP A 1 94 ? 11.826 1.741 -7.590 1.00 90.50 94 TRP A C 1
ATOM 721 O O . TRP A 1 94 ? 12.144 1.574 -8.765 1.00 90.50 94 TRP A O 1
ATOM 731 N N . MET A 1 95 ? 10.550 1.726 -7.193 1.00 88.44 95 MET A N 1
ATOM 732 C CA . MET A 1 95 ? 9.421 1.497 -8.094 1.00 88.44 95 MET A CA 1
ATOM 733 C C . MET A 1 95 ? 9.140 2.705 -9.003 1.00 88.44 95 MET A C 1
ATOM 735 O O . MET A 1 95 ? 8.549 2.533 -10.065 1.00 88.44 95 MET A O 1
ATOM 739 N N . LEU A 1 96 ? 9.631 3.899 -8.649 1.00 89.19 96 LEU A N 1
ATOM 740 C CA . LEU A 1 96 ? 9.486 5.120 -9.455 1.00 89.19 96 LEU A CA 1
ATOM 741 C C . LEU A 1 96 ? 10.170 5.027 -10.828 1.00 89.19 96 LEU A C 1
ATOM 743 O O . LEU A 1 96 ? 9.844 5.787 -11.734 1.00 89.19 96 LEU A O 1
ATOM 747 N N . ARG A 1 97 ? 11.078 4.061 -11.022 1.00 86.44 97 ARG A N 1
ATOM 748 C CA . ARG A 1 97 ? 11.712 3.798 -12.324 1.00 86.44 97 ARG A CA 1
ATOM 749 C C . ARG A 1 97 ? 10.737 3.300 -13.398 1.00 86.44 97 ARG A C 1
ATOM 751 O O . ARG A 1 97 ? 11.087 3.311 -14.570 1.00 86.44 97 ARG A O 1
ATOM 758 N N . TYR A 1 98 ? 9.536 2.864 -13.012 1.00 84.00 98 TYR A N 1
ATOM 759 C CA . TYR A 1 98 ? 8.493 2.382 -13.926 1.00 84.00 98 TYR A CA 1
ATOM 760 C C . TYR A 1 98 ? 7.549 3.501 -14.400 1.00 84.00 98 TYR A C 1
ATOM 762 O O . TYR A 1 98 ? 6.389 3.258 -14.725 1.00 84.00 98 TYR A O 1
ATOM 770 N N . GLY A 1 99 ? 8.042 4.738 -14.449 1.00 85.19 99 GLY A N 1
ATOM 771 C CA . GLY A 1 99 ? 7.357 5.858 -15.087 1.00 85.19 99 GLY A CA 1
ATOM 772 C C . GLY A 1 99 ? 6.547 6.749 -14.147 1.00 85.19 99 GLY A C 1
ATOM 773 O O . GLY A 1 99 ? 6.338 6.466 -12.965 1.00 85.19 99 GLY A O 1
ATOM 774 N N . SER A 1 100 ? 6.088 7.865 -14.713 1.00 87.75 100 SER A N 1
ATOM 775 C CA . SER A 1 100 ? 5.381 8.939 -14.008 1.00 87.75 100 SER A CA 1
ATOM 776 C C . SER A 1 100 ? 4.042 8.500 -13.415 1.00 87.75 100 SER A C 1
ATOM 778 O O . SER A 1 100 ? 3.633 9.035 -12.387 1.00 87.75 100 SER A O 1
ATOM 780 N N . GLU A 1 101 ? 3.379 7.493 -13.986 1.00 89.50 101 GLU A N 1
ATOM 781 C CA . GLU A 1 101 ? 2.133 6.959 -13.428 1.00 89.50 101 GLU A CA 1
ATOM 782 C C . GLU A 1 101 ? 2.335 6.378 -12.022 1.00 89.50 101 GLU A C 1
ATOM 784 O O . GLU A 1 101 ? 1.509 6.602 -11.138 1.00 89.50 101 GLU A O 1
ATOM 789 N N . VAL A 1 102 ? 3.462 5.701 -11.766 1.00 89.00 102 VAL A N 1
ATOM 790 C CA . VAL A 1 102 ? 3.792 5.203 -10.421 1.00 89.00 102 VAL A CA 1
ATOM 791 C C . VAL A 1 102 ? 4.006 6.366 -9.449 1.00 89.00 102 VAL A C 1
ATOM 793 O O . VAL A 1 102 ? 3.532 6.308 -8.312 1.00 89.00 102 VAL A O 1
ATOM 796 N N . ALA A 1 103 ? 4.656 7.443 -9.897 1.00 89.88 103 ALA A N 1
ATOM 797 C CA . ALA A 1 103 ? 4.826 8.658 -9.100 1.00 89.88 103 ALA A CA 1
ATOM 798 C C . ALA A 1 103 ? 3.480 9.346 -8.797 1.00 89.88 103 ALA A C 1
ATOM 800 O O . ALA A 1 103 ? 3.251 9.792 -7.674 1.00 89.88 103 ALA A O 1
ATOM 801 N N . CYS A 1 104 ? 2.544 9.357 -9.751 1.00 91.12 104 CYS A N 1
ATOM 802 C CA . CYS A 1 104 ? 1.191 9.870 -9.536 1.00 91.12 104 CYS A CA 1
ATOM 803 C C . CYS A 1 104 ? 0.444 9.062 -8.459 1.00 91.12 104 CYS A C 1
ATOM 805 O O . CYS A 1 104 ? -0.145 9.635 -7.543 1.00 91.12 104 CYS A O 1
ATOM 807 N N . ARG A 1 105 ? 0.527 7.724 -8.496 1.00 91.31 105 ARG A N 1
ATOM 808 C CA . ARG A 1 105 ? -0.102 6.863 -7.474 1.00 91.31 105 ARG A CA 1
ATOM 809 C C . ARG A 1 105 ? 0.539 7.003 -6.098 1.00 91.31 105 ARG A C 1
ATOM 811 O O . ARG A 1 105 ? -0.167 6.918 -5.097 1.00 91.31 105 ARG A O 1
ATOM 818 N N . ARG A 1 106 ? 1.848 7.259 -6.033 1.00 91.62 106 ARG A N 1
ATOM 819 C CA . ARG A 1 106 ? 2.523 7.650 -4.789 1.00 91.62 106 ARG A CA 1
ATOM 820 C C . ARG A 1 106 ? 1.922 8.940 -4.224 1.00 91.62 106 ARG A C 1
ATOM 822 O O . ARG A 1 106 ? 1.550 8.946 -3.058 1.00 91.62 106 ARG A O 1
ATOM 829 N N . SER A 1 107 ? 1.790 9.988 -5.037 1.00 91.31 107 SER A N 1
ATOM 830 C CA . SER A 1 107 ? 1.209 11.263 -4.590 1.00 91.31 107 SER A CA 1
ATOM 831 C C . SER A 1 107 ? -0.229 11.090 -4.083 1.00 91.31 107 SER A C 1
ATOM 833 O O . SER A 1 107 ? -0.574 11.613 -3.029 1.00 91.31 107 SER A O 1
ATOM 835 N N . GLN A 1 108 ? -1.044 10.271 -4.757 1.00 91.94 108 GLN A N 1
ATOM 836 C CA . GLN A 1 108 ? -2.394 9.938 -4.285 1.00 91.94 108 GLN A CA 1
ATOM 837 C C . GLN A 1 108 ? -2.381 9.192 -2.944 1.00 91.94 108 GLN A C 1
ATOM 839 O O . GLN A 1 108 ? -3.212 9.471 -2.085 1.00 91.94 108 GLN A O 1
ATOM 844 N N . LEU A 1 109 ? -1.433 8.269 -2.736 1.00 90.75 109 LEU A N 1
ATOM 845 C CA . LEU A 1 109 ? -1.270 7.577 -1.455 1.00 90.75 109 LEU A CA 1
ATOM 846 C C . LEU A 1 109 ? -0.866 8.542 -0.333 1.00 90.75 109 LEU A C 1
ATOM 848 O O . LEU A 1 109 ? -1.393 8.439 0.769 1.00 90.75 109 LEU A O 1
ATOM 852 N N . GLU A 1 110 ? 0.060 9.463 -0.597 1.00 90.88 110 GLU A N 1
ATOM 853 C CA . GLU A 1 110 ? 0.467 10.496 0.364 1.00 90.88 110 GLU A CA 1
ATOM 854 C C . GLU A 1 110 ? -0.702 11.425 0.708 1.00 90.88 110 GLU A C 1
ATOM 856 O O . GLU A 1 110 ? -0.959 11.680 1.885 1.00 90.88 110 GLU A O 1
ATOM 861 N N . HIS A 1 111 ? -1.451 11.871 -0.302 1.00 90.38 111 HIS A N 1
ATOM 862 C CA . HIS A 1 111 ? -2.647 12.689 -0.117 1.00 90.38 111 HIS A CA 1
ATOM 863 C C . HIS A 1 111 ? -3.701 11.967 0.731 1.00 90.38 111 HIS A C 1
ATOM 865 O O . HIS A 1 111 ? -4.180 12.522 1.717 1.00 90.38 111 HIS A O 1
ATOM 871 N N . TRP A 1 112 ? -3.993 10.703 0.420 1.00 90.06 112 TRP A N 1
ATOM 872 C CA . TRP A 1 112 ? -4.908 9.873 1.203 1.00 90.06 112 TRP A CA 1
ATOM 873 C C . TRP A 1 112 ? -4.444 9.710 2.659 1.00 90.06 112 TRP A C 1
ATOM 875 O O . TRP A 1 112 ? -5.228 9.904 3.579 1.00 90.06 112 TRP A O 1
ATOM 885 N N . LEU A 1 113 ? -3.150 9.450 2.895 1.00 87.31 113 LEU A N 1
ATOM 886 C CA . LEU A 1 113 ? -2.590 9.319 4.250 1.00 87.31 113 LEU A CA 1
ATOM 887 C C . LEU A 1 113 ? -2.665 10.607 5.085 1.00 87.31 113 LEU A C 1
ATOM 889 O O . LEU A 1 113 ? -2.599 10.529 6.311 1.00 87.31 113 LEU A O 1
ATOM 893 N N . THR A 1 114 ? -2.720 11.770 4.436 1.00 87.50 114 THR A N 1
ATOM 894 C CA . THR A 1 114 ? -2.648 13.087 5.090 1.00 87.50 114 THR A CA 1
ATOM 895 C C . THR A 1 114 ? -3.992 13.796 5.192 1.00 87.50 114 THR A C 1
ATOM 897 O O . THR A 1 114 ? -4.180 14.586 6.112 1.00 87.50 114 THR A O 1
ATOM 900 N N . THR A 1 115 ? -4.916 13.521 4.272 1.00 87.50 115 THR A N 1
ATOM 901 C CA . THR A 1 115 ? -6.184 14.256 4.136 1.00 87.50 115 THR A CA 1
ATOM 902 C C . THR A 1 115 ? -7.370 13.469 4.687 1.00 87.50 115 THR A C 1
ATOM 904 O O . THR A 1 115 ? -8.332 14.064 5.167 1.00 87.50 115 THR A O 1
ATOM 907 N N . ASP A 1 116 ? -7.310 12.137 4.653 1.00 86.69 116 ASP A N 1
ATOM 908 C CA . ASP A 1 116 ? -8.415 11.288 5.088 1.00 86.69 116 ASP A CA 1
ATOM 909 C C . ASP A 1 116 ? -8.365 11.058 6.611 1.00 86.69 116 ASP A C 1
ATOM 911 O O . ASP A 1 116 ? -7.495 10.361 7.149 1.00 86.69 116 ASP A O 1
ATOM 915 N N . ALA A 1 117 ? -9.312 11.676 7.321 1.00 84.81 117 ALA A N 1
ATOM 916 C CA . ALA A 1 117 ? -9.416 11.589 8.774 1.00 84.81 117 ALA A CA 1
ATOM 917 C C . ALA A 1 117 ? -9.748 10.167 9.261 1.00 84.81 117 ALA A C 1
ATOM 919 O O . ALA A 1 117 ? -9.268 9.758 10.322 1.00 84.81 117 ALA A O 1
ATOM 920 N N . ASP A 1 118 ? -10.513 9.394 8.488 1.00 8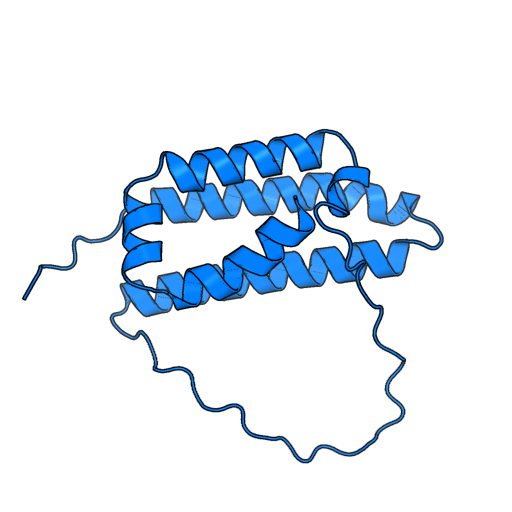5.62 118 ASP A N 1
ATOM 921 C CA . ASP A 1 118 ? -10.894 8.025 8.841 1.00 85.62 118 ASP A CA 1
ATOM 922 C C . ASP A 1 118 ? -9.721 7.065 8.636 1.00 85.62 118 ASP A C 1
ATOM 924 O O . ASP A 1 118 ? -9.456 6.200 9.479 1.00 85.62 118 ASP A O 1
ATOM 928 N N . ALA A 1 119 ? -8.940 7.263 7.569 1.00 84.50 119 ALA A N 1
ATOM 929 C CA . ALA A 1 119 ? -7.681 6.556 7.372 1.00 84.50 119 ALA A CA 1
ATOM 930 C C . ALA A 1 119 ? -6.703 6.837 8.524 1.00 84.50 119 ALA A C 1
ATOM 932 O O . ALA A 1 119 ? -6.102 5.903 9.069 1.00 84.50 119 ALA A O 1
ATOM 933 N N . ALA A 1 120 ? -6.573 8.100 8.943 1.00 85.88 120 ALA A N 1
ATOM 934 C CA . ALA A 1 120 ? -5.728 8.488 10.070 1.00 85.88 120 ALA A CA 1
ATOM 935 C C . ALA A 1 120 ? -6.203 7.866 11.396 1.00 85.88 120 ALA A C 1
ATOM 937 O O . ALA A 1 120 ? -5.385 7.302 12.133 1.00 85.88 120 ALA A O 1
ATOM 938 N N . ALA A 1 121 ? -7.512 7.894 11.672 1.00 86.00 121 ALA A N 1
ATOM 939 C CA . ALA A 1 121 ? -8.115 7.270 12.850 1.00 86.00 121 ALA A CA 1
ATOM 940 C C . ALA A 1 121 ? -7.862 5.754 12.872 1.00 86.00 121 ALA A C 1
ATOM 942 O O . ALA A 1 121 ? -7.338 5.219 13.852 1.00 86.00 121 ALA A O 1
ATOM 943 N N . PHE A 1 122 ? -8.101 5.065 11.753 1.00 85.94 122 PHE A N 1
ATOM 944 C CA . PHE A 1 122 ? -7.806 3.639 11.616 1.00 85.94 122 PHE A CA 1
ATOM 945 C C . PHE A 1 122 ? -6.318 3.325 11.840 1.00 85.94 122 PHE A C 1
ATOM 947 O O . PHE A 1 122 ? -5.966 2.350 12.508 1.00 85.94 122 PHE A O 1
ATOM 954 N N . ILE A 1 123 ? -5.415 4.149 11.306 1.00 86.75 123 ILE A N 1
ATOM 955 C CA . ILE A 1 123 ? -3.966 3.974 11.463 1.00 86.75 123 ILE A CA 1
ATOM 956 C C . ILE A 1 123 ? -3.505 4.212 12.910 1.00 86.75 123 ILE A C 1
ATOM 958 O O . ILE A 1 123 ? -2.507 3.614 13.341 1.00 86.75 123 ILE A O 1
ATOM 962 N N . ALA A 1 124 ? -4.182 5.090 13.649 1.00 86.56 124 ALA A N 1
ATOM 963 C CA . ALA A 1 124 ? -3.935 5.332 15.066 1.00 86.56 124 ALA A CA 1
ATOM 964 C C . ALA A 1 124 ? -4.427 4.163 15.932 1.00 86.56 124 ALA A C 1
ATOM 966 O O . ALA A 1 124 ? -3.669 3.662 16.762 1.00 86.56 124 ALA A O 1
ATOM 967 N N . GLU A 1 125 ? -5.644 3.677 15.685 1.00 84.81 125 GLU A N 1
ATOM 968 C CA . GLU A 1 125 ? -6.253 2.574 16.438 1.00 84.81 125 GLU A CA 1
ATOM 969 C C . GLU A 1 125 ? -5.624 1.212 16.124 1.00 84.81 125 GLU A C 1
ATOM 971 O O . GLU A 1 125 ? -5.541 0.334 16.985 1.00 84.81 125 GLU A O 1
ATOM 976 N N . VAL A 1 126 ? -5.135 1.024 14.894 1.00 86.62 126 VAL A N 1
ATOM 977 C CA . VAL A 1 126 ? -4.599 -0.255 14.421 1.00 86.62 126 VAL A CA 1
ATOM 978 C C . VAL A 1 126 ? -3.146 -0.104 13.964 1.00 86.62 126 VAL A C 1
ATOM 980 O O . VAL A 1 126 ? -2.874 -0.076 12.762 1.00 86.62 126 VAL A O 1
ATOM 983 N N . PRO A 1 127 ? -2.147 -0.124 14.872 1.00 84.69 127 PRO A N 1
ATOM 984 C CA . PRO A 1 127 ? -0.728 -0.005 14.510 1.00 84.69 127 PRO A CA 1
ATOM 985 C C . PRO A 1 127 ? -0.221 -1.086 13.539 1.00 84.69 127 PRO A C 1
ATOM 987 O O . PRO A 1 127 ? 0.802 -0.911 12.870 1.00 84.69 127 PRO A O 1
ATOM 990 N N . GLN A 1 128 ? -0.927 -2.219 13.434 1.00 85.44 128 GLN A N 1
ATOM 991 C CA . GLN A 1 128 ? -0.635 -3.260 12.443 1.00 85.44 128 GLN A CA 1
ATOM 992 C C . GLN A 1 128 ? -0.770 -2.747 11.000 1.00 85.44 128 GLN A C 1
ATOM 994 O O . GLN A 1 128 ? -0.022 -3.204 10.132 1.00 85.44 128 GLN A O 1
ATOM 999 N N . SER A 1 129 ? -1.646 -1.769 10.747 1.00 86.56 129 SER A N 1
ATOM 1000 C CA . SER A 1 129 ? -1.804 -1.128 9.435 1.00 86.56 129 SER A CA 1
ATOM 1001 C C . SER A 1 129 ? -0.507 -0.435 8.997 1.00 86.56 129 SER A C 1
ATOM 1003 O O . SER A 1 129 ? -0.033 -0.665 7.886 1.00 86.56 129 SER A O 1
ATOM 1005 N N . ARG A 1 130 ? 0.174 0.279 9.906 1.00 87.81 130 ARG A N 1
ATOM 1006 C CA . ARG A 1 130 ? 1.475 0.933 9.654 1.00 87.81 130 ARG A CA 1
ATOM 1007 C C . ARG A 1 130 ? 2.541 -0.064 9.208 1.00 87.81 130 ARG A C 1
ATOM 1009 O O . ARG A 1 130 ? 3.358 0.242 8.345 1.00 87.81 130 ARG A O 1
ATOM 1016 N N . ARG A 1 131 ? 2.534 -1.281 9.764 1.00 87.44 131 ARG A N 1
ATOM 1017 C CA . ARG A 1 131 ? 3.470 -2.353 9.371 1.00 87.44 131 ARG A CA 1
ATOM 1018 C C . ARG A 1 131 ? 3.204 -2.876 7.956 1.00 87.44 131 ARG A C 1
ATOM 1020 O O . ARG A 1 131 ? 4.135 -3.353 7.311 1.00 87.44 131 ARG A O 1
ATOM 1027 N N . ILE A 1 132 ? 1.959 -2.802 7.485 1.00 86.69 132 ILE A N 1
ATOM 1028 C CA . ILE A 1 132 ? 1.566 -3.165 6.116 1.00 86.69 132 ILE A CA 1
ATOM 1029 C C . ILE A 1 132 ? 1.898 -2.022 5.146 1.00 86.69 132 ILE A C 1
ATOM 1031 O O . ILE A 1 132 ? 2.401 -2.285 4.056 1.00 86.69 132 ILE A O 1
ATOM 1035 N N . LEU A 1 133 ? 1.679 -0.771 5.556 1.00 87.00 133 LEU A N 1
ATOM 1036 C CA . LEU A 1 133 ? 1.902 0.415 4.725 1.00 87.00 133 LEU A CA 1
ATOM 1037 C C . LEU A 1 133 ? 3.390 0.752 4.550 1.00 87.00 133 LEU A C 1
ATOM 1039 O O . LEU A 1 133 ? 3.811 1.063 3.443 1.00 87.00 133 LEU A O 1
ATOM 1043 N N . ARG A 1 134 ? 4.221 0.598 5.590 1.00 89.19 134 ARG A N 1
ATOM 1044 C CA . ARG A 1 134 ? 5.668 0.901 5.539 1.00 89.19 134 ARG A CA 1
ATOM 1045 C C . ARG A 1 134 ? 6.400 0.281 4.337 1.00 89.19 134 ARG A C 1
ATOM 1047 O O . ARG A 1 134 ? 7.113 1.009 3.652 1.00 89.19 134 ARG A O 1
ATOM 1054 N N . PRO A 1 135 ? 6.251 -1.026 4.040 1.00 86.94 135 PRO A N 1
ATOM 1055 C CA . PRO A 1 135 ? 6.840 -1.617 2.844 1.00 86.94 135 PRO A CA 1
ATOM 1056 C C . PRO A 1 135 ? 6.374 -0.984 1.535 1.00 86.94 135 PRO A C 1
ATOM 1058 O O . PRO A 1 135 ? 7.163 -0.927 0.602 1.00 86.94 135 PRO A O 1
ATOM 1061 N N . LEU A 1 136 ? 5.109 -0.566 1.444 1.00 87.38 136 LEU A N 1
ATOM 1062 C CA . LEU A 1 136 ? 4.573 0.090 0.255 1.00 87.38 136 LEU A CA 1
ATOM 1063 C C . LEU A 1 136 ? 5.198 1.475 0.085 1.00 87.38 136 LEU A C 1
ATOM 1065 O O . LEU A 1 136 ? 5.755 1.739 -0.975 1.00 87.38 136 LEU A O 1
ATOM 1069 N N . CYS A 1 137 ? 5.197 2.288 1.148 1.00 89.81 137 CYS A N 1
ATOM 1070 C CA . CYS A 1 137 ? 5.848 3.599 1.163 1.00 89.81 137 CYS A CA 1
ATOM 1071 C C . CYS A 1 137 ? 7.317 3.468 0.753 1.00 89.81 137 CYS A C 1
ATOM 1073 O O . CYS A 1 137 ? 7.725 4.054 -0.229 1.00 89.81 137 CYS A O 1
ATOM 1075 N N . HIS A 1 138 ? 8.076 2.557 1.366 1.00 90.50 138 HIS A N 1
ATOM 1076 C CA . HIS A 1 138 ? 9.481 2.347 1.010 1.00 90.50 138 HIS A CA 1
ATOM 1077 C C . HIS A 1 138 ? 9.710 1.984 -0.474 1.00 90.50 138 HIS A C 1
ATOM 1079 O O . HIS A 1 138 ? 10.743 2.332 -1.045 1.00 90.50 138 HIS A O 1
ATOM 1085 N N . MET A 1 139 ? 8.801 1.238 -1.116 1.00 90.12 139 MET A N 1
ATOM 1086 C CA . MET A 1 139 ? 8.930 0.918 -2.548 1.00 90.12 139 MET A CA 1
ATOM 1087 C C . MET A 1 139 ? 8.649 2.134 -3.439 1.00 90.12 139 MET A C 1
ATOM 1089 O O . MET A 1 139 ? 9.271 2.253 -4.495 1.00 90.12 139 MET A O 1
ATOM 1093 N N . LEU A 1 140 ? 7.731 3.004 -3.013 1.00 88.31 140 LEU A N 1
ATOM 1094 C CA . LEU A 1 140 ? 7.272 4.188 -3.743 1.00 88.31 140 LEU A CA 1
ATOM 1095 C C . LEU A 1 140 ? 8.102 5.447 -3.455 1.00 88.31 140 LEU A C 1
ATOM 1097 O O . LEU A 1 140 ? 8.133 6.344 -4.290 1.00 88.31 140 LEU A O 1
ATOM 1101 N N . GLY A 1 141 ? 8.836 5.474 -2.344 1.00 86.50 141 GLY A N 1
ATOM 1102 C CA . GLY A 1 141 ? 9.748 6.544 -1.953 1.00 86.50 141 GLY A CA 1
ATOM 1103 C C . GLY A 1 141 ? 9.126 7.436 -0.904 1.00 86.50 141 GLY A C 1
ATOM 1104 O O . GLY A 1 141 ? 9.238 8.658 -1.089 1.00 86.50 141 GLY A O 1
#

Secondary structure (DSSP, 8-state):
--------SHHHHHHHHHHHHHHHHHTTHHHH-GGGHHHHHHHHHHHHHHHHHHHHHHHHHHTT-----PPP---------PPPPPPPP-STTGGGGG-HHHHHHHHHHHHHHHH-HHHHHHHHH-HHHHHHHHHHHHHH-